Protein AF-A0A925DHK0-F1 (afdb_monomer_lite)

Sequence (62 aa):
ARLPDEGPQRYARRLAALPAAPEKQAAIARFLAIYGAIKYGVASPAEKAFAIKTLRGLLSRS

Structure (mmCIF, N/CA/C/O backbone):
data_AF-A0A925DHK0-F1
#
_entry.id   AF-A0A925DHK0-F1
#
loop_
_atom_site.group_PDB
_atom_site.id
_atom_site.type_symbol
_atom_site.label_atom_id
_atom_site.label_alt_id
_atom_site.label_comp_id
_atom_site.label_asym_id
_atom_site.label_entity_id
_atom_site.label_seq_id
_atom_site.pdbx_PDB_ins_code
_atom_site.Cartn_x
_atom_site.Cartn_y
_atom_site.Cartn_z
_atom_site.occupancy
_atom_site.B_iso_or_equiv
_atom_site.auth_seq_id
_atom_site.auth_comp_id
_atom_site.auth_asym_id
_atom_site.auth_atom_id
_atom_site.pdbx_PDB_model_num
ATOM 1 N N . ALA A 1 1 ? -5.205 -17.510 11.694 1.00 48.50 1 ALA A N 1
ATOM 2 C CA . ALA A 1 1 ? -4.378 -18.148 10.647 1.00 48.50 1 ALA A CA 1
ATOM 3 C C . ALA A 1 1 ? -4.036 -17.118 9.567 1.00 48.50 1 ALA A C 1
ATOM 5 O O . ALA A 1 1 ? -4.941 -16.432 9.102 1.00 48.50 1 ALA A O 1
ATOM 6 N N . ARG A 1 2 ? -2.753 -16.939 9.208 1.00 46.62 2 ARG A N 1
ATOM 7 C CA . ARG A 1 2 ? -2.365 -16.174 8.007 1.00 46.62 2 ARG A CA 1
ATOM 8 C C . ARG A 1 2 ? -2.709 -17.048 6.800 1.00 46.62 2 ARG A C 1
ATOM 10 O O . ARG A 1 2 ? -2.171 -18.142 6.692 1.00 46.62 2 ARG A O 1
ATOM 17 N N . LEU A 1 3 ? -3.669 -16.614 5.984 1.00 53.88 3 LEU A N 1
ATOM 18 C CA . LEU A 1 3 ? -4.090 -17.361 4.797 1.00 53.88 3 LEU A CA 1
ATOM 19 C C . LEU A 1 3 ? -2.918 -17.435 3.802 1.00 53.88 3 LEU A C 1
ATOM 21 O O . LEU A 1 3 ? -2.276 -16.402 3.582 1.00 53.88 3 LEU A O 1
ATOM 25 N N . PRO A 1 4 ? -2.634 -18.618 3.228 1.00 58.12 4 PRO A N 1
ATOM 26 C CA . PRO A 1 4 ? -1.654 -18.741 2.161 1.00 58.12 4 PRO A CA 1
ATOM 27 C C . PRO A 1 4 ? -2.182 -17.953 0.956 1.00 58.12 4 PRO A C 1
ATOM 29 O O . PRO A 1 4 ? -3.374 -18.002 0.647 1.00 58.12 4 PRO A O 1
ATOM 32 N N . ASP A 1 5 ? -1.311 -17.135 0.372 1.00 53.34 5 ASP A N 1
ATOM 33 C CA . ASP A 1 5 ? -1.611 -16.247 -0.756 1.00 53.34 5 ASP A CA 1
ATOM 34 C C . ASP A 1 5 ? -2.695 -15.197 -0.489 1.00 53.34 5 ASP A C 1
ATOM 36 O O . ASP A 1 5 ? -3.656 -15.017 -1.243 1.00 53.34 5 ASP A O 1
ATOM 40 N N . GLU A 1 6 ? -2.530 -14.416 0.580 1.00 56.47 6 GLU A N 1
ATOM 41 C CA . GLU A 1 6 ? -3.238 -13.144 0.656 1.00 56.47 6 GLU A CA 1
ATOM 42 C C . GLU A 1 6 ? -2.671 -12.172 -0.392 1.00 56.47 6 GLU A C 1
ATOM 44 O O . GLU A 1 6 ? -1.753 -11.393 -0.137 1.00 56.47 6 GLU A O 1
ATOM 49 N N . GLY A 1 7 ? -3.218 -12.249 -1.607 1.00 64.69 7 GLY A N 1
ATOM 50 C CA . GLY A 1 7 ? -2.898 -11.331 -2.691 1.00 64.69 7 GLY A CA 1
ATOM 51 C C . GLY A 1 7 ? -3.140 -9.867 -2.291 1.00 64.69 7 GLY A C 1
ATOM 52 O O . GLY A 1 7 ? -3.913 -9.587 -1.365 1.00 64.69 7 GLY A O 1
ATOM 53 N N . PRO A 1 8 ? -2.523 -8.906 -3.002 1.00 64.25 8 PRO A N 1
ATOM 54 C CA . PRO A 1 8 ? -2.529 -7.488 -2.629 1.00 64.25 8 PRO A CA 1
ATOM 55 C C . PRO A 1 8 ? -3.943 -6.927 -2.411 1.00 64.25 8 PRO A C 1
ATOM 57 O O . PRO A 1 8 ? -4.158 -6.134 -1.498 1.00 64.25 8 PRO A O 1
ATOM 60 N N . GLN A 1 9 ? -4.930 -7.398 -3.178 1.00 67.50 9 GLN A N 1
ATOM 61 C CA . GLN A 1 9 ? -6.333 -7.000 -3.032 1.00 67.50 9 GLN A CA 1
ATOM 62 C C . GLN A 1 9 ? -6.987 -7.515 -1.743 1.00 67.50 9 GLN A C 1
ATOM 64 O O . GLN A 1 9 ? -7.775 -6.804 -1.120 1.00 67.50 9 GLN A O 1
ATOM 69 N N . ARG A 1 10 ? -6.677 -8.744 -1.320 1.00 71.38 10 ARG A N 1
ATOM 70 C CA . ARG A 1 10 ? -7.264 -9.347 -0.117 1.00 71.38 10 ARG A CA 1
ATOM 71 C C . ARG A 1 10 ? -6.668 -8.715 1.145 1.00 71.38 10 ARG A C 1
ATOM 73 O O . ARG A 1 10 ? -7.415 -8.376 2.060 1.00 71.38 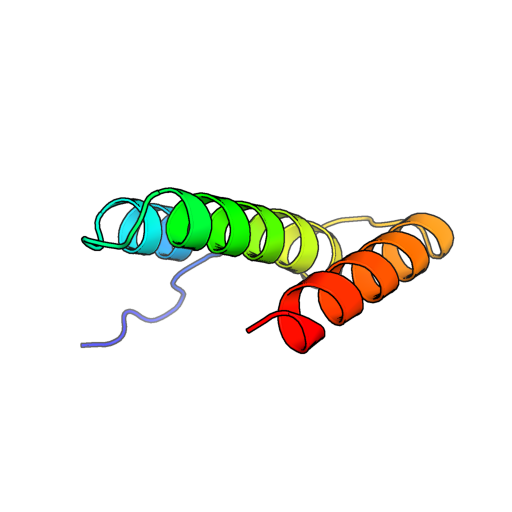10 ARG A O 1
ATOM 80 N N . TYR A 1 11 ? -5.368 -8.415 1.117 1.00 69.75 11 TYR A N 1
ATOM 81 C CA . TYR A 1 11 ? -4.692 -7.653 2.168 1.00 69.75 11 TYR A CA 1
ATOM 82 C C . TYR A 1 11 ? -5.208 -6.206 2.250 1.00 69.75 11 TYR A C 1
ATOM 84 O O . TYR A 1 11 ? -5.508 -5.723 3.341 1.00 69.75 11 TYR A O 1
ATOM 92 N N . ALA A 1 12 ? -5.422 -5.541 1.106 1.00 70.19 12 ALA A N 1
ATOM 93 C CA . ALA A 1 12 ? -6.016 -4.203 1.057 1.00 70.19 12 ALA A CA 1
ATOM 94 C C . ALA A 1 12 ? -7.426 -4.155 1.661 1.00 70.19 12 ALA A C 1
ATOM 96 O O . ALA A 1 12 ? -7.728 -3.254 2.440 1.00 70.19 12 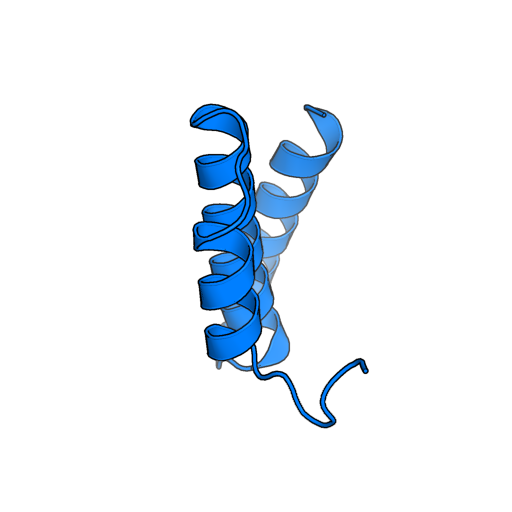ALA A O 1
ATOM 97 N N . ARG A 1 13 ? -8.277 -5.149 1.366 1.00 74.44 13 ARG A N 1
ATOM 98 C CA . ARG A 1 13 ? -9.627 -5.244 1.952 1.00 74.44 13 ARG A CA 1
ATOM 99 C C . ARG A 1 13 ? -9.587 -5.416 3.467 1.00 74.44 13 ARG A C 1
ATOM 101 O O . ARG A 1 13 ? -10.388 -4.805 4.165 1.00 74.44 13 ARG A O 1
ATOM 108 N N . ARG A 1 14 ? -8.643 -6.206 3.983 1.00 75.19 14 ARG A N 1
ATOM 109 C CA . ARG A 1 14 ? -8.472 -6.376 5.431 1.00 75.19 14 ARG A CA 1
ATOM 110 C C . ARG A 1 14 ? -7.995 -5.090 6.106 1.00 75.19 14 ARG A C 1
ATOM 112 O O . ARG A 1 14 ? -8.460 -4.762 7.190 1.00 75.19 14 ARG A O 1
ATOM 119 N N . LEU A 1 15 ? -7.109 -4.350 5.443 1.00 70.38 15 LEU A N 1
ATOM 120 C CA . LEU A 1 15 ? -6.629 -3.054 5.919 1.00 70.38 15 LEU A CA 1
ATOM 121 C C . LEU A 1 15 ? -7.700 -1.964 5.893 1.00 70.38 15 LEU A C 1
ATOM 123 O O . LEU A 1 15 ? -7.757 -1.174 6.827 1.00 70.38 15 LEU A O 1
ATOM 127 N N . ALA A 1 16 ? -8.582 -1.956 4.894 1.00 69.25 16 ALA A N 1
ATOM 128 C CA . ALA A 1 16 ? -9.734 -1.054 4.866 1.00 69.25 16 ALA A CA 1
ATOM 129 C C . ALA A 1 16 ? -10.741 -1.341 5.996 1.00 69.25 16 ALA A C 1
ATOM 131 O O . ALA A 1 16 ? -11.422 -0.433 6.460 1.00 69.25 16 ALA A O 1
ATOM 132 N N . ALA A 1 17 ? -10.820 -2.594 6.452 1.00 75.62 17 ALA A N 1
ATOM 133 C CA . ALA A 1 17 ? -11.682 -3.005 7.558 1.00 75.62 17 ALA A CA 1
ATOM 134 C C . ALA A 1 17 ? -11.060 -2.775 8.951 1.00 75.62 17 ALA A C 1
ATOM 136 O O . ALA A 1 17 ? -11.749 -2.951 9.956 1.00 75.62 17 ALA A O 1
ATOM 137 N N . LEU A 1 18 ? -9.775 -2.404 9.041 1.00 74.38 18 LEU A N 1
ATOM 138 C CA . LEU A 1 18 ? -9.137 -2.089 10.319 1.00 74.38 18 LEU A CA 1
ATOM 139 C C . LEU A 1 18 ? -9.543 -0.680 10.787 1.00 74.38 18 LEU A C 1
ATOM 141 O O . LEU A 1 18 ? -9.401 0.281 10.020 1.00 74.38 18 LEU A O 1
ATOM 145 N N . PRO A 1 19 ? -9.977 -0.521 12.051 1.00 69.50 19 PRO A N 1
ATOM 146 C CA . PRO A 1 19 ? -10.221 0.793 12.623 1.00 69.50 19 PRO A CA 1
ATOM 147 C C . PRO A 1 19 ? -8.882 1.521 12.784 1.00 69.50 19 PRO A C 1
ATOM 149 O O . PRO A 1 19 ? -8.044 1.172 13.615 1.00 69.50 19 PRO A O 1
ATOM 152 N N . ALA A 1 20 ? -8.663 2.525 11.945 1.00 72.19 20 ALA A N 1
ATOM 153 C CA . ALA A 1 20 ? -7.504 3.401 11.977 1.00 72.19 20 ALA A CA 1
ATOM 154 C C . ALA A 1 20 ? -7.963 4.833 11.694 1.00 72.19 20 ALA A C 1
ATOM 156 O O . ALA A 1 20 ? -8.983 5.041 11.039 1.00 72.19 20 ALA A O 1
ATOM 157 N N . ALA A 1 21 ? -7.198 5.817 12.171 1.00 81.50 21 ALA A N 1
ATOM 158 C CA . ALA A 1 21 ? -7.438 7.214 11.827 1.00 81.50 21 ALA A CA 1
ATOM 159 C C . ALA A 1 21 ? -7.485 7.383 10.292 1.00 81.50 21 ALA A C 1
ATOM 161 O O . ALA A 1 21 ? -6.697 6.734 9.591 1.00 81.50 21 ALA A O 1
ATOM 162 N N . PRO A 1 22 ? -8.365 8.243 9.754 1.00 76.69 22 PRO A N 1
ATOM 163 C CA . PRO A 1 22 ? -8.572 8.377 8.311 1.00 76.69 22 PRO A CA 1
ATOM 164 C C . PRO A 1 22 ? -7.283 8.730 7.549 1.00 76.69 22 PRO A C 1
ATOM 166 O O . PRO A 1 22 ? -7.030 8.185 6.476 1.00 76.69 22 PRO A O 1
ATOM 169 N N . GLU A 1 23 ? -6.400 9.546 8.133 1.00 76.50 23 GLU A N 1
ATOM 170 C CA . GLU A 1 23 ? -5.075 9.847 7.563 1.00 76.50 23 GLU A CA 1
ATOM 171 C C . GLU A 1 23 ? -4.183 8.606 7.448 1.00 76.50 23 GLU A C 1
ATOM 173 O O . GLU A 1 23 ? -3.489 8.406 6.447 1.00 76.50 23 GLU A O 1
ATOM 178 N N . LYS A 1 24 ? -4.243 7.721 8.445 1.00 76.81 24 LYS A N 1
ATOM 179 C CA . LYS A 1 24 ? -3.492 6.465 8.455 1.00 76.81 24 LYS A CA 1
ATOM 180 C C . LYS A 1 24 ? -4.049 5.486 7.422 1.00 76.81 24 LYS A C 1
ATOM 182 O O . LYS A 1 24 ? -3.269 4.847 6.719 1.00 76.81 24 LYS A O 1
ATOM 187 N N . GLN A 1 25 ? -5.373 5.410 7.266 1.00 77.69 25 GLN A N 1
ATOM 188 C CA . GLN A 1 25 ? -6.003 4.611 6.206 1.00 77.69 25 GLN A CA 1
ATOM 189 C C . GLN A 1 25 ? -5.611 5.113 4.807 1.00 77.69 25 GLN A C 1
ATOM 191 O O . GLN A 1 25 ? -5.265 4.306 3.942 1.00 77.69 25 GLN A O 1
ATOM 196 N N . ALA A 1 26 ? -5.571 6.433 4.598 1.00 79.56 26 ALA A N 1
ATOM 197 C CA . ALA A 1 26 ? -5.127 7.027 3.338 1.00 79.56 26 ALA A CA 1
ATOM 198 C C . ALA A 1 26 ? -3.651 6.714 3.028 1.00 79.56 26 ALA A C 1
ATOM 200 O O . ALA A 1 26 ? -3.324 6.345 1.897 1.00 79.56 26 ALA A O 1
ATOM 201 N N . ALA A 1 27 ? -2.761 6.800 4.023 1.00 79.19 27 ALA A N 1
ATOM 202 C CA . ALA A 1 27 ? -1.347 6.449 3.864 1.00 79.19 27 ALA A CA 1
ATOM 203 C C . ALA A 1 27 ? -1.151 4.963 3.511 1.00 79.19 27 ALA A C 1
ATOM 205 O O . ALA A 1 27 ? -0.379 4.631 2.610 1.00 79.19 27 ALA A O 1
ATOM 206 N N . ILE A 1 28 ? -1.903 4.077 4.168 1.00 77.81 28 ILE A N 1
ATOM 207 C CA . ILE A 1 28 ? -1.908 2.632 3.911 1.00 77.81 28 ILE A CA 1
ATOM 208 C C . ILE A 1 28 ? -2.384 2.320 2.487 1.00 77.81 28 ILE A C 1
ATOM 210 O O . ILE A 1 28 ? -1.736 1.548 1.779 1.00 77.81 28 ILE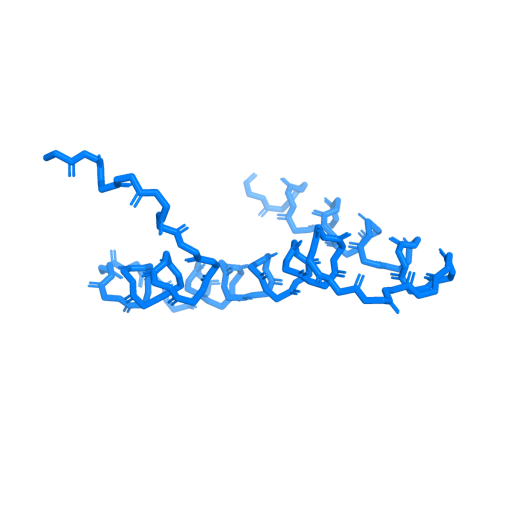 A O 1
ATOM 214 N N . ALA A 1 29 ? -3.489 2.923 2.040 1.00 79.94 29 ALA A N 1
ATOM 215 C CA . ALA A 1 29 ? -4.011 2.713 0.690 1.00 79.94 29 ALA A CA 1
ATOM 216 C C . ALA A 1 29 ? -2.992 3.146 -0.378 1.00 79.94 29 ALA A C 1
ATOM 218 O O . ALA A 1 29 ? -2.748 2.416 -1.343 1.00 79.94 29 ALA A O 1
ATOM 219 N N . ARG A 1 30 ? -2.329 4.292 -0.162 1.00 79.06 30 ARG A N 1
ATOM 220 C CA . ARG A 1 30 ? -1.253 4.789 -1.033 1.00 79.06 30 ARG A CA 1
ATOM 221 C C . ARG A 1 30 ? -0.067 3.831 -1.070 1.00 79.06 30 ARG A C 1
ATOM 223 O O . ARG A 1 30 ? 0.410 3.501 -2.151 1.00 79.06 30 ARG A O 1
ATOM 230 N N . PHE A 1 31 ? 0.374 3.343 0.087 1.00 80.94 31 PHE A N 1
ATOM 231 C CA . PHE A 1 31 ? 1.449 2.357 0.178 1.00 80.94 31 PHE A CA 1
ATOM 232 C C . PHE A 1 31 ? 1.124 1.081 -0.612 1.00 80.94 31 PHE A C 1
ATOM 234 O O . PHE A 1 31 ? 1.957 0.618 -1.388 1.00 80.94 31 PHE A O 1
ATOM 241 N N . LEU A 1 32 ? -0.086 0.530 -0.464 1.00 80.38 32 LEU A N 1
ATOM 242 C CA . LEU A 1 32 ? -0.478 -0.716 -1.128 1.00 80.38 32 LEU A CA 1
ATOM 243 C C . LEU A 1 32 ? -0.590 -0.584 -2.646 1.00 80.38 32 LEU A C 1
ATOM 245 O O . LEU A 1 32 ? -0.170 -1.497 -3.354 1.00 80.38 32 LEU A O 1
ATOM 249 N N . ALA A 1 33 ? -1.109 0.538 -3.148 1.00 77.94 33 ALA A N 1
ATOM 250 C CA . ALA A 1 33 ? -1.161 0.810 -4.583 1.00 77.94 33 ALA A CA 1
ATOM 251 C C . ALA A 1 33 ? 0.250 0.860 -5.193 1.00 77.94 33 ALA A C 1
ATOM 253 O O . ALA A 1 33 ? 0.521 0.213 -6.203 1.00 77.94 33 ALA A O 1
ATOM 254 N N . ILE A 1 34 ? 1.169 1.561 -4.525 1.00 77.31 34 ILE A N 1
ATOM 255 C CA . ILE A 1 34 ? 2.565 1.706 -4.951 1.00 77.31 34 ILE A CA 1
ATOM 256 C C . 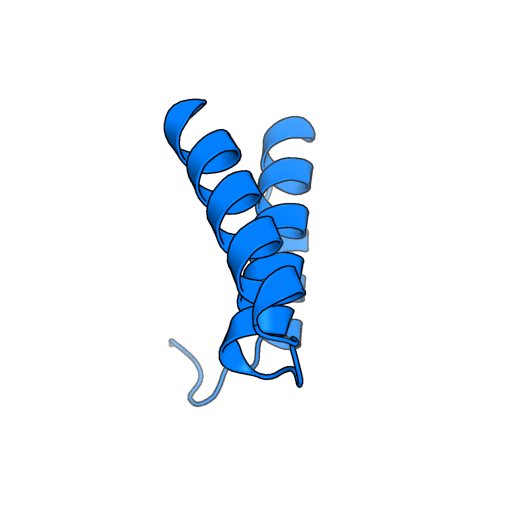ILE A 1 34 ? 3.300 0.359 -4.874 1.00 77.31 34 ILE A C 1
ATOM 258 O O . ILE A 1 34 ? 3.961 -0.048 -5.827 1.00 77.31 34 ILE A O 1
ATOM 262 N N . TYR A 1 35 ? 3.157 -0.371 -3.766 1.00 77.25 35 TYR A N 1
ATOM 263 C CA . TYR A 1 35 ? 3.761 -1.693 -3.589 1.00 77.25 35 TYR A CA 1
ATOM 264 C C . TYR A 1 35 ? 3.228 -2.709 -4.605 1.00 77.25 35 TYR A C 1
ATOM 266 O O . TYR A 1 35 ? 4.002 -3.478 -5.172 1.00 77.25 35 TYR A O 1
ATOM 274 N N . GLY A 1 36 ? 1.917 -2.692 -4.864 1.00 73.25 36 GLY A N 1
ATOM 275 C CA . GLY A 1 36 ? 1.275 -3.540 -5.860 1.00 73.25 36 GLY A CA 1
ATOM 276 C C . GLY A 1 36 ? 1.802 -3.273 -7.268 1.00 73.25 36 GLY A C 1
ATOM 277 O O . GLY A 1 36 ? 2.182 -4.217 -7.958 1.00 73.25 36 GLY A O 1
ATOM 278 N N . ALA A 1 37 ? 1.909 -1.997 -7.650 1.00 73.62 37 ALA A N 1
ATOM 279 C CA . ALA A 1 37 ? 2.468 -1.583 -8.934 1.00 73.62 37 ALA A CA 1
ATOM 280 C C . ALA A 1 37 ? 3.938 -2.002 -9.098 1.00 73.62 37 ALA A C 1
ATOM 282 O O . ALA A 1 37 ? 4.319 -2.466 -10.166 1.00 73.62 37 ALA A O 1
ATOM 283 N N . ILE A 1 38 ? 4.753 -1.904 -8.039 1.00 71.62 38 ILE A N 1
ATOM 284 C CA . ILE A 1 38 ? 6.166 -2.314 -8.076 1.00 71.62 38 ILE A CA 1
ATOM 285 C C . ILE A 1 38 ? 6.325 -3.841 -8.142 1.00 71.62 38 ILE A C 1
ATOM 287 O O . ILE A 1 38 ? 7.194 -4.333 -8.861 1.00 71.62 38 ILE A O 1
ATOM 291 N N . LYS A 1 39 ? 5.576 -4.586 -7.319 1.00 70.75 39 LYS A N 1
ATOM 292 C CA . LYS A 1 39 ? 5.805 -6.025 -7.105 1.00 70.75 39 LYS A CA 1
ATOM 293 C C . LYS A 1 39 ? 5.070 -6.908 -8.108 1.00 70.75 39 LYS A C 1
ATOM 295 O O . LYS A 1 39 ? 5.569 -7.980 -8.434 1.00 70.75 39 LYS A O 1
ATOM 300 N N . TYR A 1 40 ? 3.890 -6.480 -8.550 1.00 72.00 40 TYR A N 1
ATOM 301 C CA . TYR A 1 40 ? 2.999 -7.279 -9.392 1.00 72.00 40 TYR A CA 1
ATOM 302 C C . TYR A 1 40 ? 2.614 -6.578 -10.707 1.00 72.00 40 TYR A C 1
ATOM 304 O O . TYR A 1 40 ? 1.971 -7.201 -11.544 1.00 72.00 40 TYR A O 1
ATOM 312 N N . GLY A 1 41 ? 2.972 -5.301 -10.895 1.00 63.75 41 GLY A N 1
ATOM 313 C CA . GLY A 1 41 ? 2.662 -4.521 -12.097 1.00 63.75 41 GLY A CA 1
ATOM 314 C C . GLY A 1 41 ? 3.860 -4.316 -13.032 1.00 63.75 41 GLY A C 1
ATOM 315 O O . GLY A 1 41 ? 5.017 -4.401 -12.622 1.00 63.75 41 GLY A O 1
ATOM 316 N N . VAL A 1 42 ? 3.572 -3.993 -14.299 1.00 53.78 42 VAL A N 1
ATOM 317 C CA . VAL A 1 42 ? 4.551 -3.626 -15.343 1.00 53.78 42 VAL A CA 1
ATOM 318 C C . VAL A 1 42 ? 4.986 -2.166 -15.151 1.00 53.78 42 VAL A C 1
ATOM 320 O O . VAL A 1 42 ? 4.786 -1.324 -16.018 1.00 53.78 42 VAL A O 1
ATOM 323 N N . ALA A 1 43 ? 5.507 -1.819 -13.974 1.00 59.56 43 ALA A N 1
ATOM 324 C CA . ALA A 1 43 ? 5.994 -0.465 -13.739 1.00 59.56 43 ALA A CA 1
ATOM 325 C C . ALA A 1 43 ? 7.265 -0.244 -14.568 1.00 59.56 43 ALA A C 1
ATOM 327 O O . ALA A 1 43 ? 8.276 -0.925 -14.363 1.00 59.56 43 ALA A O 1
ATOM 328 N N . SER A 1 44 ? 7.232 0.726 -15.485 1.00 64.19 44 SER A N 1
ATOM 329 C CA . SER A 1 44 ? 8.443 1.157 -16.186 1.00 64.19 44 SER A CA 1
ATOM 330 C C . SER A 1 44 ? 9.507 1.611 -15.170 1.00 64.19 44 SER A C 1
ATOM 332 O O . SER A 1 44 ? 9.159 2.059 -14.074 1.00 64.19 44 SER A O 1
ATOM 334 N N . PRO A 1 45 ? 10.813 1.558 -15.489 1.00 68.19 45 PRO A N 1
ATOM 335 C CA . PRO A 1 45 ? 11.879 1.946 -14.556 1.00 68.19 45 PRO A CA 1
ATOM 336 C C . PRO A 1 45 ? 11.675 3.339 -13.932 1.00 68.19 45 PRO A C 1
ATOM 338 O O . PRO A 1 45 ? 11.934 3.536 -12.744 1.00 68.19 45 PRO A O 1
ATOM 341 N N . ALA A 1 46 ? 11.137 4.282 -14.713 1.00 70.00 46 ALA A N 1
ATOM 342 C CA . ALA A 1 46 ? 10.770 5.624 -14.263 1.00 70.00 46 ALA A CA 1
ATOM 343 C C . ALA A 1 46 ? 9.604 5.625 -13.254 1.00 70.00 46 ALA A C 1
ATOM 345 O O . ALA A 1 46 ? 9.665 6.313 -12.234 1.00 70.00 46 ALA A O 1
ATOM 346 N N . GLU A 1 47 ? 8.572 4.811 -13.486 1.00 67.81 47 GLU A N 1
ATOM 347 C CA . GLU A 1 47 ? 7.442 4.656 -12.563 1.00 67.81 47 GLU A CA 1
ATOM 348 C C . GLU A 1 47 ? 7.873 3.979 -11.263 1.00 67.81 47 GLU A C 1
ATOM 350 O O . GLU A 1 47 ? 7.458 4.391 -10.182 1.00 67.81 47 GLU A O 1
ATOM 355 N N . LYS A 1 48 ? 8.786 3.003 -11.343 1.00 70.88 48 LYS A N 1
ATOM 356 C CA . LYS A 1 48 ? 9.386 2.358 -10.171 1.00 70.88 48 LYS A CA 1
ATOM 357 C C . LYS A 1 48 ? 10.194 3.353 -9.332 1.00 70.88 48 LYS A C 1
ATOM 359 O O . LYS A 1 48 ? 10.083 3.349 -8.107 1.00 70.88 48 LYS A O 1
ATOM 364 N N . ALA A 1 49 ? 10.967 4.236 -9.966 1.00 76.25 49 ALA A N 1
ATOM 365 C CA . ALA A 1 49 ? 11.723 5.279 -9.271 1.00 76.25 49 ALA A CA 1
ATOM 366 C C . ALA A 1 49 ? 10.805 6.302 -8.576 1.00 76.25 49 ALA A C 1
ATOM 368 O O . ALA A 1 49 ? 11.030 6.645 -7.411 1.00 76.25 49 ALA A O 1
ATOM 369 N N . PHE A 1 50 ? 9.739 6.744 -9.253 1.00 76.00 50 PHE A N 1
ATOM 370 C CA . PHE A 1 50 ? 8.731 7.632 -8.669 1.00 76.00 50 PHE A CA 1
ATOM 371 C C . PHE A 1 50 ? 8.023 6.973 -7.476 1.00 76.00 50 PHE A C 1
ATOM 373 O O . PHE A 1 50 ? 7.964 7.546 -6.387 1.00 76.00 50 PHE A O 1
ATOM 380 N N . ALA A 1 51 ? 7.591 5.725 -7.651 1.00 71.56 51 ALA A N 1
ATOM 381 C CA . ALA A 1 51 ? 6.964 4.898 -6.631 1.00 71.56 51 ALA A CA 1
ATOM 382 C C . ALA A 1 51 ? 7.844 4.749 -5.371 1.00 71.56 51 ALA A C 1
ATOM 384 O O . ALA A 1 51 ? 7.367 4.964 -4.256 1.00 71.56 51 ALA A O 1
ATOM 385 N N . ILE A 1 52 ? 9.145 4.470 -5.532 1.00 77.62 52 ILE A N 1
ATOM 386 C CA . ILE A 1 52 ? 10.113 4.380 -4.421 1.00 77.62 52 ILE A CA 1
ATOM 387 C C . ILE A 1 52 ? 10.277 5.727 -3.701 1.00 77.62 52 ILE A C 1
ATOM 389 O O . ILE A 1 52 ? 10.332 5.765 -2.468 1.00 77.62 52 ILE A O 1
ATOM 393 N N . LYS A 1 53 ? 10.334 6.843 -4.439 1.00 81.19 53 LYS A 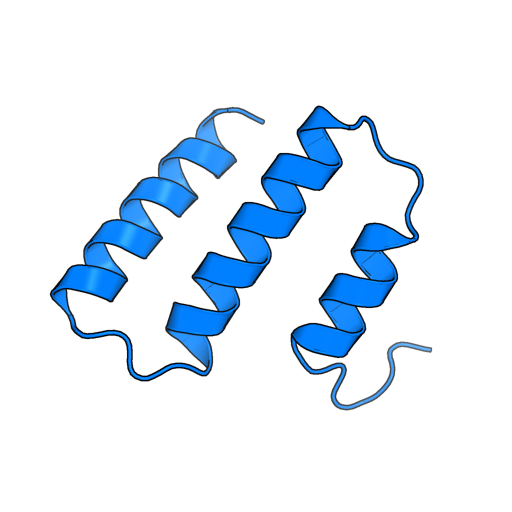N 1
ATOM 394 C CA . LYS A 1 53 ? 10.446 8.189 -3.852 1.00 81.19 53 LYS A CA 1
ATOM 395 C C . LYS A 1 53 ? 9.225 8.527 -2.994 1.00 81.19 53 LYS A C 1
ATOM 397 O O . LYS A 1 53 ? 9.381 9.001 -1.868 1.00 81.19 53 LYS A O 1
ATOM 402 N N . THR A 1 54 ? 8.022 8.236 -3.488 1.00 75.50 54 THR A N 1
ATOM 403 C CA . THR A 1 54 ? 6.772 8.429 -2.739 1.00 75.50 54 THR A CA 1
ATOM 404 C C . THR A 1 54 ? 6.718 7.546 -1.490 1.00 75.50 54 THR A C 1
ATOM 406 O O . THR A 1 54 ? 6.321 8.016 -0.425 1.00 75.50 54 THR A O 1
ATOM 409 N N . LEU A 1 55 ? 7.184 6.298 -1.587 1.00 75.81 55 LEU A N 1
ATOM 410 C CA . LEU A 1 55 ? 7.301 5.368 -0.459 1.00 75.81 55 LEU A CA 1
ATOM 411 C C . LEU A 1 55 ? 8.205 5.906 0.656 1.00 75.81 55 LEU A C 1
ATOM 413 O O . LEU A 1 55 ? 7.808 5.896 1.819 1.00 75.81 55 LEU A O 1
ATOM 417 N N . ARG A 1 56 ? 9.394 6.425 0.312 1.00 80.12 56 ARG A N 1
ATOM 418 C CA . ARG A 1 56 ? 10.299 7.042 1.300 1.00 80.12 56 ARG A CA 1
ATOM 419 C C . ARG A 1 56 ? 9.635 8.221 2.007 1.00 80.12 56 ARG A C 1
ATOM 421 O O . ARG A 1 56 ? 9.708 8.299 3.225 1.00 80.12 56 ARG A O 1
ATOM 428 N N . GLY A 1 57 ? 8.936 9.085 1.271 1.00 77.25 57 GLY A N 1
ATOM 429 C CA . GLY A 1 57 ? 8.226 10.226 1.858 1.00 77.25 57 GLY A CA 1
ATOM 430 C C . GLY A 1 57 ? 7.118 9.827 2.840 1.00 77.25 57 GLY A C 1
ATOM 431 O O . GLY A 1 57 ? 6.935 10.498 3.849 1.00 77.25 57 GLY A O 1
ATOM 432 N N . LEU A 1 58 ? 6.409 8.726 2.575 1.00 69.44 58 LEU A N 1
ATOM 433 C CA . LEU A 1 58 ? 5.372 8.204 3.472 1.00 69.44 58 LEU A CA 1
ATOM 434 C C . LEU A 1 58 ? 5.960 7.588 4.751 1.00 69.44 58 LEU A C 1
ATOM 436 O O . LEU A 1 58 ? 5.398 7.770 5.827 1.00 69.44 58 LEU A O 1
ATOM 440 N N . LEU A 1 59 ? 7.092 6.887 4.644 1.00 74.19 59 LEU A N 1
ATOM 441 C CA . LEU A 1 59 ? 7.742 6.223 5.780 1.00 74.19 59 LEU A CA 1
ATOM 442 C C . LEU A 1 59 ? 8.513 7.191 6.684 1.00 74.19 59 LEU A C 1
ATOM 444 O O . LEU A 1 59 ? 8.591 6.964 7.883 1.00 74.19 59 LEU A O 1
ATOM 448 N N . SER A 1 60 ? 9.058 8.279 6.137 1.00 71.94 60 SER A N 1
ATOM 449 C CA . SER A 1 60 ? 9.753 9.307 6.925 1.00 71.94 60 SER A CA 1
ATOM 450 C C . SER A 1 60 ? 8.814 10.237 7.702 1.00 71.94 60 SER A C 1
ATOM 452 O O . SER A 1 60 ? 9.292 11.077 8.455 1.00 71.94 60 SER A O 1
ATOM 454 N N . ARG A 1 61 ? 7.496 10.132 7.488 1.00 58.75 61 ARG A N 1
ATOM 455 C CA . ARG A 1 61 ? 6.473 10.990 8.109 1.00 58.75 61 ARG A CA 1
ATOM 456 C C . ARG A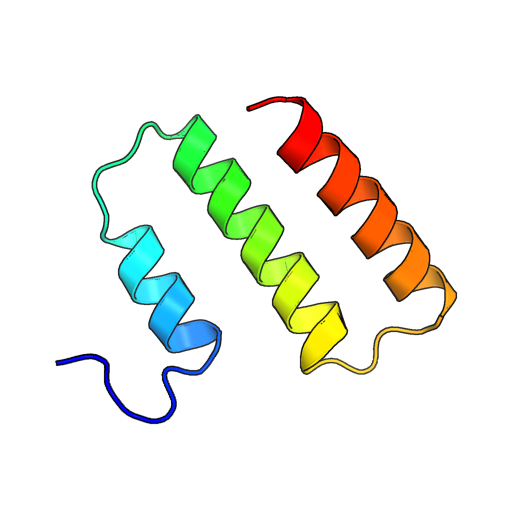 1 61 ? 5.607 10.257 9.143 1.00 58.75 61 ARG A C 1
ATOM 458 O O . ARG A 1 61 ? 4.575 10.799 9.527 1.00 58.75 61 ARG A O 1
ATOM 465 N N . SER A 1 62 ? 5.995 9.035 9.525 1.00 46.59 62 SER A N 1
ATOM 466 C CA . SER A 1 62 ? 5.373 8.245 10.603 1.00 46.59 62 SER A CA 1
ATOM 467 C C . SER A 1 62 ? 6.112 8.413 11.920 1.00 46.59 62 SER A C 1
ATOM 469 O O . SER A 1 62 ? 7.354 8.540 11.869 1.00 46.59 62 SER A O 1
#

Secondary structure (DSSP, 8-state):
---TT--HHHHHHHHHTS---HHHHHHHHHHHHHHHHHHHS---HHHHHHHHHHHHHHHTT-

pLDDT: mean 70.58, std 8.82, range [46.59, 81.5]

Foldseek 3Di:
DPDPPCDLVNVLVVLVVDDDDPVVNVLVVLLSVLCCCQPPNPQDPVSVVVSVVVVVVSVVVD

Radius of gyration: 12.73 Å; chains: 1; bounding box: 24×30×29 Å